Protein AF-A0A4Q8QQV6-F1 (afdb_monomer)

Radius of gyration: 19.0 Å; Cα contacts (8 Å, |Δi|>4): 179; chains: 1; bounding box: 58×50×38 Å

Structure (mmCIF, N/CA/C/O backbone):
data_AF-A0A4Q8QQV6-F1
#
_entry.id   AF-A0A4Q8QQV6-F1
#
loop_
_atom_site.group_PDB
_atom_site.id
_atom_site.type_symbol
_atom_site.label_atom_id
_atom_site.label_alt_id
_atom_site.label_comp_id
_atom_site.label_asym_id
_atom_site.label_entity_id
_atom_site.label_seq_id
_atom_site.pdbx_PDB_ins_code
_atom_site.Cartn_x
_atom_site.Cartn_y
_atom_site.Cartn_z
_atom_site.occupancy
_atom_site.B_iso_or_equiv
_atom_site.auth_seq_id
_atom_site.auth_comp_id
_atom_site.auth_asym_id
_atom_site.auth_atom_id
_atom_site.pdbx_PDB_model_num
ATOM 1 N N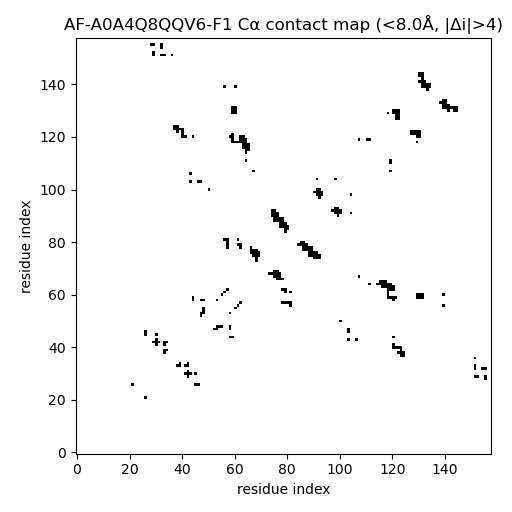 . MET A 1 1 ? 34.769 -30.791 0.126 1.00 52.34 1 MET A N 1
ATOM 2 C CA . MET A 1 1 ? 34.690 -29.390 -0.347 1.00 52.34 1 MET A CA 1
ATOM 3 C C . MET A 1 1 ? 36.101 -28.817 -0.393 1.00 52.34 1 MET A C 1
ATOM 5 O O . MET A 1 1 ? 36.870 -29.172 0.495 1.00 52.34 1 MET A O 1
ATOM 9 N N . PRO A 1 2 ? 36.487 -28.029 -1.411 1.00 54.19 2 PRO A N 1
ATOM 10 C CA . PRO A 1 2 ? 37.837 -27.472 -1.483 1.00 54.19 2 PRO A CA 1
ATOM 11 C C . PRO A 1 2 ? 38.078 -26.482 -0.332 1.00 54.19 2 PRO A C 1
ATOM 13 O O . PRO A 1 2 ? 37.194 -25.697 0.001 1.00 54.19 2 PRO A O 1
ATOM 16 N N . LEU A 1 3 ? 39.273 -26.533 0.268 1.00 69.88 3 LEU A N 1
ATOM 17 C CA . LEU A 1 3 ? 39.666 -25.709 1.425 1.00 69.88 3 LEU A CA 1
ATOM 18 C C . LEU A 1 3 ? 39.869 -24.223 1.091 1.00 69.88 3 LEU A C 1
ATOM 20 O O . LEU A 1 3 ? 39.894 -23.392 1.993 1.00 69.88 3 LEU A O 1
ATOM 24 N N . VAL A 1 4 ? 40.022 -23.882 -0.191 1.00 71.25 4 VAL A N 1
ATOM 25 C CA . VAL A 1 4 ? 40.276 -22.513 -0.651 1.00 71.25 4 VAL A CA 1
ATOM 26 C C . VAL A 1 4 ? 39.247 -22.157 -1.713 1.00 71.25 4 VAL A C 1
ATOM 28 O O . VAL A 1 4 ? 39.117 -22.858 -2.716 1.00 71.25 4 VAL A O 1
ATOM 31 N N . ASN A 1 5 ? 38.512 -21.067 -1.482 1.00 67.75 5 ASN A N 1
ATOM 32 C CA . ASN A 1 5 ? 37.514 -20.557 -2.414 1.00 67.75 5 ASN A CA 1
ATOM 33 C C . ASN A 1 5 ? 38.208 -20.068 -3.706 1.00 67.75 5 ASN A C 1
ATOM 35 O O . ASN A 1 5 ? 38.931 -19.068 -3.659 1.00 67.75 5 ASN A O 1
ATOM 39 N N . PRO A 1 6 ? 37.982 -20.714 -4.865 1.00 75.75 6 PRO A N 1
ATOM 40 C CA . PRO A 1 6 ? 38.633 -20.346 -6.124 1.00 75.75 6 PRO A CA 1
ATOM 41 C C . PRO A 1 6 ? 38.205 -18.963 -6.646 1.00 75.75 6 PRO A C 1
ATOM 43 O O . PRO A 1 6 ? 38.901 -18.383 -7.475 1.00 75.75 6 PRO A O 1
ATOM 46 N N . PHE A 1 7 ? 37.107 -18.397 -6.131 1.00 72.81 7 PHE A N 1
ATOM 47 C CA . PHE A 1 7 ? 36.603 -17.068 -6.486 1.00 72.81 7 PHE A CA 1
ATOM 48 C C . PHE A 1 7 ? 37.145 -15.944 -5.591 1.00 72.81 7 PHE A C 1
ATOM 50 O O . PHE A 1 7 ? 36.818 -14.779 -5.808 1.00 72.81 7 PHE A O 1
ATOM 57 N N . ALA A 1 8 ? 38.008 -16.251 -4.614 1.00 70.31 8 ALA A N 1
ATOM 58 C CA . ALA A 1 8 ? 38.549 -15.262 -3.676 1.00 70.31 8 ALA A CA 1
ATOM 59 C C . ALA A 1 8 ? 39.324 -14.108 -4.352 1.00 70.31 8 ALA A C 1
ATOM 61 O O . ALA A 1 8 ? 39.470 -13.040 -3.768 1.00 70.31 8 ALA A O 1
ATOM 62 N N . LYS A 1 9 ? 39.799 -14.294 -5.593 1.00 70.75 9 LYS A N 1
ATOM 63 C CA . LYS A 1 9 ? 40.528 -13.277 -6.376 1.00 70.75 9 LYS A CA 1
ATOM 64 C C . LYS A 1 9 ? 39.641 -12.414 -7.287 1.00 70.75 9 LYS A C 1
ATOM 66 O O . LYS A 1 9 ? 40.168 -11.579 -8.010 1.00 70.75 9 LYS A O 1
ATOM 71 N N . MET A 1 10 ? 38.318 -12.594 -7.265 1.00 79.31 10 MET A N 1
ATOM 72 C CA . MET A 1 10 ? 37.401 -11.930 -8.208 1.00 79.31 10 MET A CA 1
ATOM 73 C C . MET A 1 10 ? 37.071 -10.468 -7.861 1.00 79.31 10 MET A C 1
ATOM 75 O O . MET A 1 10 ? 36.345 -9.826 -8.611 1.00 79.31 10 MET A O 1
ATOM 79 N N . GLY A 1 11 ? 37.566 -9.929 -6.740 1.00 69.69 11 GLY A N 1
ATOM 80 C CA . GLY A 1 11 ? 37.427 -8.502 -6.410 1.00 69.69 11 GLY A CA 1
ATOM 81 C C . GLY A 1 11 ? 35.987 -8.011 -6.197 1.00 69.69 11 GLY A C 1
ATOM 82 O O . GLY A 1 11 ? 35.753 -6.806 -6.208 1.00 69.69 11 GLY A O 1
ATOM 83 N N . LEU A 1 12 ? 35.021 -8.918 -6.007 1.00 69.19 12 LEU A N 1
ATOM 84 C CA . LEU A 1 12 ? 33.627 -8.567 -5.744 1.00 69.19 12 LEU A CA 1
ATOM 85 C C . LEU A 1 12 ? 33.517 -7.917 -4.358 1.00 69.19 12 LEU A C 1
ATOM 87 O O . LEU A 1 12 ? 33.572 -8.596 -3.335 1.00 69.19 12 LEU A O 1
ATOM 91 N N . GLN A 1 13 ? 33.369 -6.596 -4.331 1.00 62.94 13 GLN A N 1
ATOM 92 C CA . GLN A 1 13 ? 33.052 -5.844 -3.123 1.00 62.94 13 GLN A CA 1
ATOM 93 C C . GLN A 1 13 ? 31.532 -5.726 -3.010 1.00 62.94 13 GLN A C 1
ATOM 95 O O . GLN A 1 13 ? 30.894 -5.028 -3.795 1.00 62.94 13 GLN A O 1
ATOM 100 N N . GLY A 1 14 ? 30.940 -6.432 -2.048 1.00 56.00 14 GLY A N 1
ATOM 101 C CA . GLY A 1 14 ? 29.541 -6.219 -1.696 1.00 56.00 14 GLY A CA 1
ATOM 102 C C . GLY A 1 14 ? 29.399 -4.880 -0.980 1.00 56.00 14 GLY A C 1
ATOM 103 O O . GLY A 1 14 ? 30.001 -4.684 0.073 1.00 56.00 14 GLY A O 1
ATOM 104 N N . SER A 1 15 ? 28.612 -3.953 -1.522 1.00 57.59 15 SER A N 1
ATOM 105 C CA . SER A 1 15 ? 28.181 -2.785 -0.759 1.00 57.59 15 SER A CA 1
ATOM 106 C C . SER A 1 15 ? 26.993 -3.189 0.114 1.00 57.59 15 SER A C 1
ATOM 108 O O . SER A 1 15 ? 25.841 -3.174 -0.307 1.00 57.59 15 SER A O 1
ATOM 110 N N . SER A 1 16 ? 27.262 -3.563 1.363 1.00 51.31 16 SER A N 1
ATOM 111 C CA . SER A 1 16 ? 26.232 -3.844 2.370 1.00 51.31 16 SER A CA 1
ATOM 112 C C . SER A 1 16 ? 25.671 -2.549 2.961 1.00 51.31 16 SER A C 1
ATOM 114 O O . SER A 1 16 ? 25.586 -2.405 4.180 1.00 51.31 16 SER A O 1
ATOM 116 N N . ARG A 1 1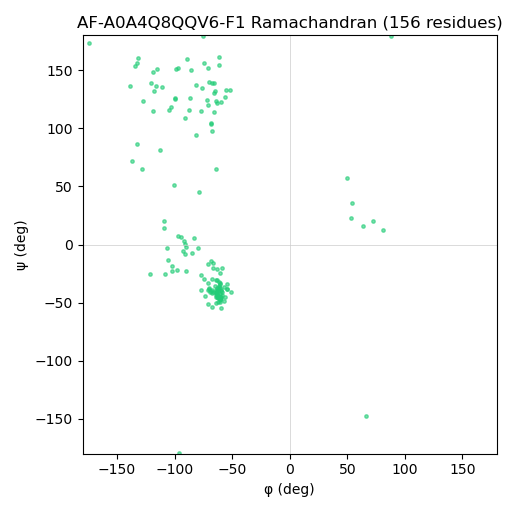7 ? 25.357 -1.553 2.121 1.00 55.38 17 ARG A N 1
ATOM 117 C CA . ARG A 1 17 ? 24.668 -0.364 2.619 1.00 55.38 17 ARG A CA 1
ATOM 118 C C . ARG A 1 17 ? 23.272 -0.814 3.023 1.00 55.38 17 ARG A C 1
ATOM 120 O O . ARG A 1 17 ? 22.400 -0.949 2.170 1.00 55.38 17 ARG A O 1
ATOM 127 N N . GLU A 1 18 ? 23.100 -1.073 4.312 1.00 56.97 18 GLU A N 1
ATOM 128 C CA . GLU A 1 18 ? 21.799 -1.356 4.889 1.00 56.97 18 GLU A CA 1
ATOM 129 C C . GLU A 1 18 ? 20.877 -0.186 4.563 1.00 56.97 18 GLU A C 1
ATOM 131 O O . GLU A 1 18 ? 21.213 0.990 4.758 1.00 56.97 18 GLU A O 1
ATOM 136 N N . SER A 1 19 ? 19.732 -0.510 3.975 1.00 59.88 19 SER A N 1
ATOM 137 C CA . SER A 1 19 ? 18.664 0.461 3.834 1.00 59.88 19 SER A CA 1
ATOM 138 C C . SER A 1 19 ? 18.205 0.820 5.248 1.00 59.88 19 SER A C 1
ATOM 140 O O . SER A 1 19 ? 17.865 -0.092 6.004 1.00 59.88 19 SER A O 1
ATOM 142 N N . PRO A 1 20 ? 18.225 2.107 5.637 1.00 69.94 20 PRO A N 1
ATOM 143 C CA . PRO A 1 20 ? 17.705 2.505 6.937 1.00 69.94 20 PRO A CA 1
ATOM 144 C C . PRO A 1 20 ? 16.259 2.016 7.060 1.00 69.94 20 PRO A C 1
ATOM 146 O O . PRO A 1 20 ? 15.473 2.142 6.118 1.00 69.94 20 PRO A O 1
ATOM 149 N N . THR A 1 21 ? 15.939 1.400 8.196 1.00 76.50 21 THR A N 1
ATOM 150 C CA . THR A 1 21 ? 14.586 0.906 8.469 1.00 76.50 21 THR A CA 1
ATOM 151 C C . THR A 1 21 ? 13.679 2.102 8.718 1.00 76.50 21 THR A C 1
ATOM 153 O O . THR A 1 21 ? 13.983 2.919 9.583 1.00 76.50 21 THR A O 1
ATOM 156 N N . ALA A 1 22 ? 12.589 2.204 7.957 1.00 80.50 22 ALA A N 1
ATOM 157 C CA . ALA A 1 22 ? 11.600 3.252 8.160 1.00 80.50 22 ALA A CA 1
ATOM 158 C C . ALA A 1 22 ? 10.829 3.013 9.465 1.00 80.50 22 ALA A C 1
ATOM 160 O O . ALA A 1 22 ? 10.462 1.882 9.791 1.00 80.50 22 ALA A O 1
ATOM 161 N N . THR A 1 23 ? 10.568 4.084 10.200 1.00 89.12 23 THR A N 1
ATOM 162 C CA . THR A 1 23 ? 9.728 4.080 11.399 1.00 89.12 23 THR A CA 1
ATOM 163 C C . THR A 1 23 ? 8.261 4.327 11.044 1.00 89.12 23 THR A C 1
ATOM 165 O O . THR A 1 23 ? 7.936 4.893 9.997 1.00 89.12 23 THR A O 1
ATOM 168 N N . TYR A 1 24 ? 7.350 3.939 11.941 1.00 87.94 24 TYR A N 1
ATOM 169 C CA . TYR A 1 24 ? 5.923 4.217 11.760 1.00 87.94 24 TYR A CA 1
ATOM 170 C C . TYR A 1 24 ? 5.630 5.729 11.705 1.00 87.94 24 TYR A C 1
ATOM 172 O O . TYR A 1 24 ? 4.795 6.176 10.923 1.00 87.94 24 TYR A O 1
ATOM 180 N N . GLU A 1 25 ? 6.355 6.541 12.479 1.00 89.31 25 GLU A N 1
ATOM 181 C CA . GLU A 1 25 ? 6.215 8.004 12.460 1.00 89.31 25 GLU A CA 1
ATOM 182 C C . GLU A 1 25 ? 6.604 8.601 11.101 1.00 89.31 25 GLU A C 1
ATOM 184 O O . GLU A 1 25 ? 5.898 9.464 10.570 1.00 89.31 25 GLU A O 1
ATOM 189 N N . GLU A 1 26 ? 7.680 8.103 10.486 1.00 90.00 26 GLU A N 1
ATOM 190 C CA . GLU A 1 26 ? 8.074 8.499 9.131 1.00 90.00 26 GLU A CA 1
ATOM 191 C C . GLU A 1 26 ? 7.021 8.095 8.097 1.00 90.00 26 GLU A C 1
ATOM 193 O O . GLU A 1 26 ? 6.725 8.885 7.198 1.00 90.00 26 GLU A O 1
ATOM 198 N N . LEU A 1 27 ? 6.404 6.914 8.240 1.00 91.06 27 LEU A N 1
ATOM 199 C CA . LEU A 1 27 ? 5.299 6.486 7.378 1.00 91.06 27 LEU A CA 1
ATOM 200 C C . LEU A 1 27 ? 4.108 7.443 7.487 1.00 91.06 27 LEU A C 1
ATOM 202 O O . LEU A 1 27 ? 3.593 7.895 6.464 1.00 91.06 27 LEU A O 1
ATOM 206 N N . VAL A 1 28 ? 3.674 7.768 8.706 1.00 91.75 28 VAL A N 1
ATOM 207 C CA . VAL A 1 28 ? 2.548 8.686 8.938 1.00 91.75 28 VAL A CA 1
ATOM 208 C C . VAL A 1 28 ? 2.853 10.064 8.350 1.00 91.75 28 VAL A C 1
ATOM 210 O O . VAL A 1 28 ? 2.028 10.625 7.626 1.00 91.75 28 VAL A O 1
ATOM 213 N N . THR A 1 29 ? 4.061 10.579 8.583 1.00 92.88 29 THR A N 1
ATOM 214 C CA . THR A 1 29 ? 4.492 11.887 8.070 1.00 92.88 29 THR A CA 1
ATOM 215 C C . THR A 1 29 ? 4.547 11.890 6.537 1.00 92.88 29 THR A C 1
ATOM 217 O O . THR A 1 29 ? 4.047 12.811 5.887 1.00 92.88 29 THR A O 1
ATOM 220 N N . PHE A 1 30 ? 5.094 10.830 5.935 1.00 92.69 30 PHE A N 1
ATOM 221 C CA . PHE A 1 30 ? 5.117 10.645 4.486 1.00 92.69 30 PHE A CA 1
ATOM 222 C C . PHE A 1 30 ? 3.704 10.588 3.898 1.00 92.69 30 PHE A C 1
ATOM 224 O O . PHE A 1 30 ? 3.426 11.279 2.917 1.00 92.69 30 PHE A O 1
ATOM 231 N N . ARG A 1 31 ? 2.801 9.804 4.500 1.00 93.88 31 ARG A N 1
ATOM 232 C CA . ARG A 1 31 ? 1.405 9.673 4.053 1.00 93.88 31 ARG A CA 1
ATOM 233 C C . ARG A 1 31 ? 0.682 11.012 4.110 1.00 93.88 31 ARG A C 1
ATOM 235 O O . ARG A 1 31 ? 0.082 11.406 3.113 1.00 93.88 31 ARG A O 1
ATOM 242 N N . ALA A 1 32 ? 0.791 11.736 5.224 1.00 93.00 32 ALA A N 1
ATOM 243 C CA . ALA A 1 32 ? 0.189 13.059 5.371 1.00 93.00 32 ALA A CA 1
ATOM 244 C C . ALA A 1 32 ? 0.663 14.010 4.261 1.00 93.00 32 ALA A C 1
ATOM 246 O O . ALA A 1 32 ? -0.153 14.662 3.604 1.00 93.00 32 ALA A O 1
ATOM 247 N N . LYS A 1 33 ? 1.972 14.020 3.977 1.00 92.50 33 LYS A N 1
ATOM 248 C CA . LYS A 1 33 ? 2.529 14.872 2.925 1.00 92.50 33 LYS A CA 1
ATOM 249 C C . LYS A 1 33 ? 2.137 14.426 1.518 1.00 92.50 33 LYS A C 1
ATOM 251 O O . LYS A 1 33 ? 1.876 15.266 0.661 1.00 92.50 33 LYS A O 1
ATOM 256 N N . ALA A 1 34 ? 2.068 13.123 1.262 1.00 91.56 34 ALA A N 1
ATOM 257 C CA . ALA A 1 34 ? 1.597 12.591 -0.011 1.00 91.56 34 ALA A CA 1
ATOM 258 C C . ALA A 1 34 ? 0.139 13.000 -0.276 1.00 91.56 34 ALA A C 1
ATOM 260 O O . ALA A 1 34 ? -0.165 13.470 -1.371 1.00 91.56 34 ALA A O 1
ATOM 261 N N . VAL A 1 35 ? -0.736 12.912 0.730 1.00 91.25 35 VAL A N 1
ATOM 262 C CA . VAL A 1 35 ? -2.135 13.361 0.630 1.00 91.25 35 VAL A CA 1
ATOM 263 C C . VAL A 1 35 ? -2.226 14.869 0.376 1.00 91.25 35 VAL A C 1
ATOM 265 O O . VAL A 1 35 ? -2.971 15.278 -0.511 1.00 91.25 35 VAL A O 1
ATOM 268 N N . GLU A 1 36 ? -1.435 15.694 1.071 1.00 91.75 36 GLU A N 1
ATOM 269 C CA . GLU A 1 36 ? -1.377 17.151 0.846 1.00 91.75 36 GLU A CA 1
ATOM 270 C C . GLU A 1 36 ? -1.010 17.502 -0.608 1.00 91.75 36 GLU A C 1
ATOM 272 O O . GLU A 1 36 ? -1.542 18.446 -1.189 1.00 91.75 36 GLU A O 1
ATOM 277 N N . LEU A 1 37 ? -0.131 16.708 -1.225 1.00 89.25 37 LEU A N 1
ATOM 278 C CA . LEU A 1 37 ? 0.287 16.871 -2.619 1.00 89.25 37 LEU A CA 1
ATOM 279 C C . LEU A 1 37 ? -0.682 16.234 -3.632 1.00 89.25 37 LEU A C 1
ATOM 281 O O . LEU A 1 37 ? -0.382 16.207 -4.828 1.00 89.25 37 LEU A O 1
ATOM 285 N N . GLY A 1 38 ? -1.824 15.715 -3.173 1.00 89.44 38 GLY A N 1
ATOM 286 C CA . GLY A 1 38 ? -2.819 15.043 -4.008 1.00 89.44 38 GLY A CA 1
ATOM 287 C C . GLY A 1 38 ? -2.387 13.660 -4.498 1.00 89.44 38 GLY A C 1
ATOM 288 O O . GLY A 1 38 ? -2.920 13.181 -5.490 1.00 89.44 38 GLY A O 1
ATOM 289 N N . LEU A 1 39 ? -1.417 13.021 -3.839 1.00 90.31 39 LEU A N 1
ATOM 290 C CA . LEU A 1 39 ? -0.876 11.698 -4.172 1.00 90.31 39 LEU A CA 1
ATOM 291 C C . LEU A 1 39 ? -1.478 10.609 -3.267 1.00 90.31 39 LEU A C 1
ATOM 293 O O . LEU A 1 39 ? -0.753 9.840 -2.631 1.00 90.31 39 LEU A O 1
ATOM 297 N N . SER A 1 40 ? -2.808 10.557 -3.168 1.00 90.38 40 SER A N 1
ATOM 298 C CA . SER A 1 40 ? -3.510 9.624 -2.277 1.00 90.38 40 SER A CA 1
ATOM 299 C C . SER A 1 40 ? -3.212 8.156 -2.591 1.00 90.38 40 SER A C 1
ATOM 301 O O . SER A 1 40 ? -2.991 7.386 -1.663 1.00 90.38 40 SER A O 1
ATOM 303 N N . SER A 1 41 ? -3.100 7.763 -3.866 1.00 90.38 41 SER A N 1
ATOM 304 C CA . SER A 1 41 ? -2.738 6.384 -4.220 1.00 90.38 41 SER A CA 1
ATOM 305 C C . SER A 1 41 ? -1.325 6.027 -3.751 1.00 90.38 41 SER A C 1
ATOM 307 O O . SER A 1 41 ? -1.071 4.871 -3.421 1.00 90.38 41 SER A O 1
ATOM 309 N N . LEU A 1 42 ? -0.403 6.998 -3.689 1.00 91.25 42 LEU A N 1
ATOM 310 C CA . LEU A 1 42 ? 0.942 6.784 -3.138 1.00 91.25 42 LEU A CA 1
ATOM 311 C C . LEU A 1 42 ? 0.909 6.602 -1.619 1.00 91.25 42 LEU A C 1
ATOM 313 O O . LEU A 1 42 ? 1.635 5.765 -1.087 1.00 91.25 42 LEU A O 1
ATOM 317 N N . ALA A 1 43 ? 0.066 7.372 -0.929 1.00 92.75 43 ALA A N 1
ATOM 318 C CA . ALA A 1 43 ? -0.131 7.235 0.509 1.00 92.75 43 ALA A CA 1
ATOM 319 C C . ALA A 1 43 ? -0.709 5.853 0.860 1.00 92.75 43 ALA A C 1
ATOM 321 O O . ALA A 1 43 ? -0.182 5.181 1.748 1.00 92.75 43 ALA A O 1
ATOM 322 N N . THR A 1 44 ? -1.722 5.396 0.116 1.00 93.81 44 THR A N 1
ATOM 323 C CA . THR A 1 44 ? -2.302 4.053 0.273 1.00 93.81 44 THR A CA 1
ATOM 324 C C . THR A 1 44 ? -1.282 2.961 -0.048 1.00 93.81 44 THR A C 1
ATOM 326 O O . THR A 1 44 ? -1.177 1.986 0.690 1.00 93.81 44 THR A O 1
ATOM 329 N N . ALA A 1 45 ? -0.476 3.124 -1.105 1.00 93.06 45 ALA A N 1
ATOM 330 C CA . ALA A 1 45 ? 0.578 2.167 -1.448 1.00 93.06 45 ALA A CA 1
ATOM 331 C C . ALA A 1 45 ? 1.599 1.986 -0.320 1.00 93.06 45 ALA A C 1
ATOM 333 O O . ALA A 1 45 ? 1.988 0.861 -0.017 1.00 93.06 45 ALA 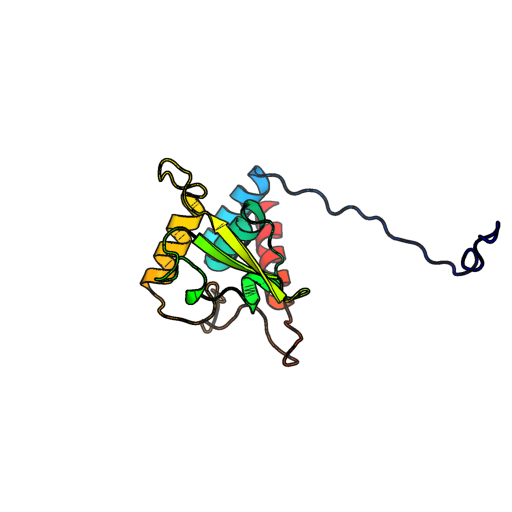A O 1
ATOM 334 N N . ALA A 1 46 ? 2.025 3.087 0.305 1.00 92.88 46 ALA A N 1
ATOM 335 C CA . ALA A 1 46 ? 2.961 3.040 1.421 1.00 92.88 46 ALA A CA 1
ATOM 336 C C . ALA A 1 46 ? 2.371 2.277 2.616 1.00 92.88 46 ALA A C 1
ATOM 338 O O . ALA A 1 46 ? 3.078 1.499 3.252 1.00 92.88 46 ALA A O 1
ATOM 339 N N . LEU A 1 47 ? 1.070 2.443 2.875 1.00 93.31 47 LEU A N 1
ATOM 340 C CA . LEU A 1 47 ? 0.376 1.687 3.914 1.00 93.31 47 L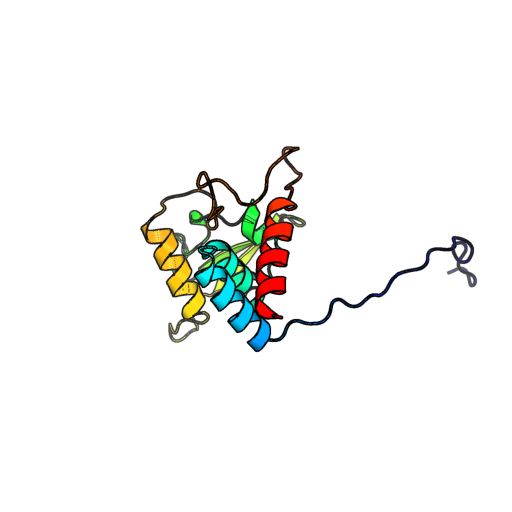EU A CA 1
ATOM 341 C C . LEU A 1 47 ? 0.279 0.192 3.572 1.00 93.31 47 LEU A C 1
ATOM 343 O O . LEU A 1 47 ? 0.545 -0.639 4.429 1.00 93.31 47 LEU A O 1
ATOM 347 N N . ILE A 1 48 ? -0.020 -0.168 2.319 1.00 92.94 48 ILE A N 1
ATOM 348 C CA . ILE A 1 48 ? -0.004 -1.573 1.873 1.00 92.94 48 ILE A CA 1
ATOM 349 C C . ILE A 1 48 ? 1.385 -2.194 2.059 1.00 92.94 48 ILE A C 1
ATOM 351 O O . ILE A 1 48 ? 1.503 -3.315 2.551 1.00 92.94 48 ILE A O 1
ATOM 355 N N . ALA A 1 49 ? 2.440 -1.476 1.666 1.00 91.62 49 ALA A N 1
ATOM 356 C CA . ALA A 1 49 ? 3.812 -1.948 1.814 1.00 91.62 49 ALA A CA 1
ATOM 357 C C . ALA A 1 49 ? 4.180 -2.179 3.288 1.00 91.62 49 ALA A C 1
ATOM 359 O O . ALA A 1 49 ? 4.886 -3.137 3.591 1.00 91.62 49 ALA A O 1
ATOM 360 N N . TRP A 1 50 ? 3.677 -1.336 4.194 1.00 92.06 50 TRP A N 1
ATOM 361 C CA . TRP A 1 50 ? 3.876 -1.484 5.634 1.00 92.06 50 TRP A CA 1
ATOM 362 C C . TRP A 1 50 ? 3.104 -2.673 6.219 1.00 92.06 50 TRP A C 1
ATOM 364 O O . TRP A 1 50 ? 3.693 -3.521 6.881 1.00 92.06 50 TRP A O 1
ATOM 374 N N . GLU A 1 51 ? 1.801 -2.762 5.942 1.00 90.62 51 GLU A N 1
ATOM 375 C CA . GLU A 1 51 ? 0.906 -3.743 6.568 1.00 90.62 51 GLU A CA 1
ATOM 376 C C . GLU A 1 51 ? 1.052 -5.153 5.985 1.00 90.62 51 GLU A C 1
ATOM 378 O O . GLU A 1 51 ? 0.985 -6.149 6.706 1.00 90.62 51 GLU A O 1
ATOM 383 N N . TRP A 1 52 ? 1.229 -5.263 4.666 1.00 89.81 52 TRP A N 1
ATOM 384 C CA . TRP A 1 52 ? 1.261 -6.551 3.962 1.00 89.81 52 TRP A CA 1
ATOM 385 C C . TRP A 1 52 ? 2.665 -6.958 3.515 1.00 89.81 52 TRP A C 1
ATOM 387 O O . TRP A 1 52 ? 2.820 -8.039 2.944 1.00 89.81 52 TRP A O 1
ATOM 397 N N . LEU A 1 53 ? 3.679 -6.114 3.746 1.00 88.19 53 LEU A N 1
ATOM 398 C CA . LEU A 1 53 ? 5.079 -6.368 3.377 1.00 88.19 53 LEU A CA 1
ATOM 399 C C . LEU A 1 53 ? 5.256 -6.720 1.889 1.00 88.19 53 LEU A C 1
ATOM 401 O O . LEU A 1 53 ? 6.080 -7.558 1.519 1.00 88.19 53 LEU A O 1
ATOM 405 N N . GLN A 1 54 ? 4.451 -6.089 1.031 1.00 86.69 54 GLN A N 1
ATOM 406 C CA . GLN A 1 54 ? 4.453 -6.331 -0.411 1.00 86.69 54 GLN A CA 1
ATOM 407 C C . GLN A 1 54 ? 5.494 -5.489 -1.137 1.00 86.69 54 GLN A C 1
ATOM 409 O O . GLN A 1 54 ? 5.828 -4.377 -0.721 1.00 86.69 54 GLN A O 1
ATOM 414 N N . ARG A 1 55 ? 6.007 -6.016 -2.254 1.00 85.56 55 ARG A N 1
ATOM 415 C CA . ARG A 1 55 ? 6.951 -5.272 -3.092 1.00 85.56 55 ARG A CA 1
ATOM 416 C C . ARG A 1 55 ? 6.222 -4.197 -3.881 1.00 85.56 55 ARG A C 1
ATOM 418 O O . ARG A 1 55 ? 5.044 -4.330 -4.201 1.00 85.56 55 ARG A O 1
ATOM 425 N N . GLU A 1 56 ? 6.957 -3.161 -4.276 1.00 87.75 56 GLU A N 1
ATOM 426 C CA . GLU A 1 56 ? 6.407 -2.075 -5.093 1.00 87.75 56 GLU A CA 1
ATOM 427 C C . GLU A 1 56 ? 5.752 -2.589 -6.384 1.00 87.75 56 GLU A C 1
ATOM 429 O O . GLU A 1 56 ? 4.677 -2.117 -6.753 1.00 87.75 56 GLU A O 1
ATOM 434 N N . THR A 1 57 ? 6.337 -3.602 -7.030 1.00 86.31 57 THR A N 1
ATOM 435 C CA . THR A 1 57 ? 5.759 -4.159 -8.253 1.00 86.31 57 THR A CA 1
ATOM 436 C C . THR A 1 57 ? 4.434 -4.862 -8.002 1.00 86.31 57 THR A C 1
ATOM 438 O O . THR A 1 57 ? 3.485 -4.649 -8.756 1.00 86.31 57 THR A O 1
ATOM 441 N N . ASP A 1 58 ? 4.328 -5.617 -6.910 1.00 86.56 58 ASP A N 1
ATOM 442 C CA . ASP A 1 58 ? 3.097 -6.326 -6.560 1.00 86.56 58 ASP A CA 1
ATOM 443 C C . ASP A 1 58 ? 1.966 -5.326 -6.248 1.00 86.56 58 ASP A C 1
ATOM 445 O O . ASP A 1 58 ? 0.815 -5.506 -6.639 1.00 86.56 58 ASP A O 1
ATOM 449 N N . ILE A 1 59 ? 2.307 -4.197 -5.624 1.00 89.69 59 ILE A N 1
ATOM 450 C CA . ILE A 1 59 ? 1.352 -3.142 -5.265 1.00 89.69 59 ILE A CA 1
ATOM 451 C C . ILE A 1 59 ? 0.887 -2.341 -6.490 1.00 89.69 59 ILE A C 1
ATOM 453 O O . ILE A 1 59 ? -0.299 -2.035 -6.622 1.00 89.69 59 ILE A O 1
ATOM 457 N N . PHE A 1 60 ? 1.804 -1.958 -7.381 1.00 88.50 60 PHE A N 1
ATOM 458 C CA . PHE A 1 60 ? 1.507 -0.993 -8.443 1.00 88.50 60 PHE A CA 1
ATOM 459 C C . PHE A 1 60 ? 1.275 -1.600 -9.827 1.00 88.50 60 PHE A C 1
ATOM 461 O O . PHE A 1 60 ? 0.657 -0.939 -10.666 1.00 88.50 60 PHE A O 1
ATOM 468 N N . ALA A 1 61 ? 1.788 -2.800 -10.097 1.00 85.94 61 ALA A N 1
ATOM 469 C CA . ALA A 1 61 ? 1.711 -3.427 -11.416 1.00 85.94 61 ALA A CA 1
ATOM 470 C C . ALA A 1 61 ? 0.738 -4.609 -11.473 1.00 85.94 61 ALA A C 1
ATOM 472 O O . ALA A 1 61 ? 0.228 -4.890 -12.557 1.00 85.94 61 ALA A O 1
ATOM 473 N N . THR A 1 62 ? 0.456 -5.282 -10.351 1.00 86.00 62 THR A N 1
ATOM 474 C CA . THR A 1 62 ? -0.384 -6.496 -10.344 1.00 86.00 62 THR A CA 1
ATOM 475 C C . THR A 1 62 ? -1.627 -6.392 -9.464 1.00 86.00 62 THR A C 1
ATOM 477 O O . THR A 1 62 ? -2.616 -7.068 -9.750 1.00 86.00 62 THR A O 1
ATOM 480 N N . PHE A 1 63 ? -1.635 -5.550 -8.426 1.00 90.94 63 PHE A N 1
ATOM 481 C CA . PHE A 1 63 ? -2.787 -5.434 -7.533 1.00 90.94 63 PHE A CA 1
ATOM 482 C C . PHE A 1 63 ? -4.006 -4.807 -8.230 1.00 90.94 63 PHE A C 1
ATOM 484 O O . PHE A 1 63 ? -4.075 -3.598 -8.461 1.00 90.94 63 PHE A O 1
ATOM 491 N N . ASP A 1 64 ? -4.983 -5.647 -8.565 1.00 91.62 64 ASP A N 1
ATOM 492 C CA . ASP A 1 64 ? -6.236 -5.279 -9.222 1.00 91.62 64 ASP A CA 1
ATOM 493 C C . ASP A 1 64 ? -7.376 -5.113 -8.206 1.00 91.62 64 ASP A C 1
ATOM 495 O O . ASP A 1 64 ? -7.408 -5.766 -7.162 1.00 91.62 64 ASP A O 1
ATOM 499 N N . VAL A 1 65 ? -8.358 -4.269 -8.526 1.00 91.50 65 VAL A N 1
ATOM 500 C CA . VAL A 1 65 ? -9.562 -4.069 -7.698 1.00 91.50 65 VAL A CA 1
ATOM 501 C C . VAL A 1 65 ? -10.293 -5.390 -7.413 1.00 91.50 65 VAL A C 1
ATOM 503 O O . VAL A 1 65 ? -10.846 -5.573 -6.327 1.00 91.50 65 VAL A O 1
ATOM 506 N N . SER A 1 66 ? -10.285 -6.330 -8.361 1.00 91.62 66 SER A N 1
ATOM 507 C CA . SER A 1 66 ? -10.894 -7.658 -8.213 1.00 91.62 66 SER A CA 1
ATOM 508 C C . SER A 1 66 ? -10.204 -8.540 -7.169 1.00 91.62 66 SER A C 1
ATOM 510 O O . SER A 1 66 ? -10.823 -9.469 -6.653 1.00 91.62 66 SER A O 1
ATOM 512 N N . HIS A 1 67 ? -8.953 -8.244 -6.813 1.00 92.12 67 HIS A N 1
ATOM 513 C CA . HIS A 1 67 ? -8.218 -8.979 -5.788 1.00 92.12 67 HIS A CA 1
ATOM 514 C C . HIS A 1 67 ? -8.652 -8.601 -4.369 1.00 92.12 67 HIS A C 1
ATOM 516 O O . HIS A 1 67 ? -8.523 -9.400 -3.441 1.00 92.12 67 HIS A O 1
ATOM 522 N N . TYR A 1 68 ? -9.175 -7.389 -4.184 1.00 93.31 68 TYR A N 1
ATOM 523 C CA . TYR A 1 68 ? -9.630 -6.901 -2.891 1.00 93.31 68 TYR A CA 1
ATOM 524 C C . TYR A 1 68 ? -11.090 -7.291 -2.651 1.00 93.31 68 TYR A C 1
ATOM 526 O O . TYR A 1 68 ? -11.974 -6.822 -3.367 1.00 93.31 68 TYR A O 1
ATOM 534 N N . ARG A 1 69 ? -11.367 -8.122 -1.634 1.00 92.94 69 ARG A N 1
ATOM 535 C CA . ARG A 1 69 ? -12.720 -8.585 -1.253 1.00 92.94 69 ARG A CA 1
ATOM 536 C C . ARG A 1 69 ? -13.531 -9.132 -2.444 1.00 92.94 69 ARG A C 1
ATOM 538 O O . ARG A 1 69 ? -14.593 -8.573 -2.758 1.00 92.94 69 ARG A O 1
ATOM 545 N N . PRO A 1 70 ? -13.033 -10.151 -3.171 1.00 91.94 70 PRO A N 1
ATOM 546 C CA . PRO A 1 70 ? -13.805 -10.800 -4.230 1.00 91.94 70 PRO A CA 1
ATOM 547 C C . PRO A 1 70 ? -15.081 -11.437 -3.659 1.00 91.94 70 PRO A C 1
ATOM 549 O O . PRO A 1 70 ? -15.186 -11.663 -2.454 1.00 91.94 70 PRO A O 1
ATOM 552 N N . LYS A 1 71 ? -16.071 -11.723 -4.513 1.00 89.12 71 LYS A N 1
ATOM 553 C CA . LYS A 1 71 ? -17.379 -12.244 -4.064 1.00 89.12 71 LYS A CA 1
ATOM 554 C C . LYS A 1 71 ? -17.247 -13.581 -3.337 1.00 89.12 71 LYS A C 1
ATOM 556 O O . LYS A 1 71 ? -18.002 -13.852 -2.411 1.00 89.12 71 LYS A O 1
ATOM 561 N N . GLU A 1 72 ? -16.277 -14.381 -3.755 1.00 90.50 72 GLU A N 1
ATOM 562 C CA . GLU A 1 72 ? -15.961 -15.698 -3.218 1.00 90.50 72 GLU A CA 1
ATOM 563 C C . GLU A 1 72 ? -15.267 -15.600 -1.849 1.00 90.50 72 GLU A C 1
ATOM 565 O O . GLU A 1 72 ? -15.453 -16.468 -1.000 1.00 90.50 72 GLU A O 1
ATOM 570 N N . HIS A 1 73 ? -14.516 -14.517 -1.606 1.00 90.44 73 HIS A N 1
ATOM 571 C CA . HIS A 1 73 ? -13.773 -14.276 -0.366 1.00 90.44 73 HIS A CA 1
ATOM 572 C C . HIS A 1 73 ? -13.916 -12.813 0.099 1.00 90.44 73 HIS A C 1
ATOM 574 O O . HIS A 1 73 ? -12.962 -12.033 0.034 1.00 90.44 73 HIS A O 1
ATOM 580 N N . PRO A 1 74 ? -15.095 -12.406 0.606 1.00 91.12 74 PRO A N 1
ATOM 581 C CA . PRO A 1 74 ? -15.379 -11.004 0.922 1.00 91.12 74 PRO A CA 1
ATOM 582 C C . PRO A 1 74 ? -14.571 -10.458 2.106 1.00 91.12 74 PRO A C 1
ATOM 584 O O . PRO A 1 74 ? -14.520 -9.246 2.294 1.00 91.12 74 PRO A O 1
ATOM 587 N N . ASN A 1 75 ? -13.938 -11.325 2.898 1.00 92.38 75 ASN A N 1
ATOM 588 C CA . ASN A 1 75 ? -13.158 -10.954 4.083 1.00 92.38 75 ASN A CA 1
ATOM 589 C C . ASN A 1 75 ? -11.651 -11.153 3.880 1.00 92.38 75 ASN A C 1
ATOM 591 O O . ASN A 1 75 ? -10.896 -11.161 4.849 1.00 92.38 75 ASN A O 1
ATOM 595 N N . MET A 1 76 ? -11.210 -11.338 2.634 1.00 92.31 76 MET A N 1
ATOM 596 C CA . MET A 1 76 ? -9.804 -11.537 2.304 1.00 92.31 76 MET A CA 1
ATOM 597 C C . MET A 1 76 ? -9.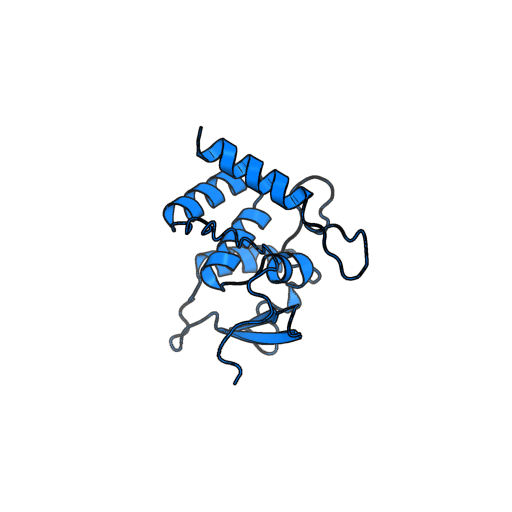380 -10.643 1.143 1.00 92.31 76 MET A C 1
ATOM 599 O O . MET A 1 76 ? -10.198 -10.163 0.352 1.00 92.31 76 MET A O 1
ATOM 603 N N . VAL A 1 77 ? -8.074 -10.441 1.037 1.00 92.94 77 VAL A N 1
ATOM 604 C CA . VAL A 1 77 ? -7.433 -9.869 -0.141 1.00 92.94 77 VAL A CA 1
ATOM 605 C C . VAL A 1 77 ? -6.501 -10.902 -0.758 1.00 92.94 77 VAL A C 1
ATOM 607 O O . VAL A 1 77 ? -5.769 -11.602 -0.056 1.00 92.94 77 VAL A O 1
ATOM 610 N N . ARG A 1 78 ? -6.556 -11.006 -2.084 1.00 91.00 78 ARG A N 1
ATOM 611 C CA . ARG A 1 78 ? -5.640 -11.824 -2.870 1.00 91.00 78 ARG A CA 1
ATOM 612 C C . ARG A 1 78 ? -4.399 -11.004 -3.190 1.00 91.00 78 ARG A C 1
ATOM 614 O O . ARG A 1 78 ? -4.483 -9.914 -3.747 1.00 91.00 78 ARG A O 1
ATOM 621 N N . VAL A 1 79 ? -3.247 -11.544 -2.848 1.00 84.94 79 VAL A N 1
ATOM 622 C CA . VAL A 1 79 ? -1.944 -10.944 -3.105 1.00 84.94 79 VAL A CA 1
ATOM 623 C C . VAL A 1 79 ? -1.174 -11.889 -4.016 1.00 84.94 79 VAL A C 1
ATOM 625 O O . VAL A 1 79 ? -1.155 -13.097 -3.781 1.00 84.94 79 VAL A O 1
ATOM 628 N N . ILE A 1 80 ? -0.580 -11.351 -5.078 1.00 81.88 80 ILE A N 1
ATOM 629 C CA . ILE A 1 80 ? 0.150 -12.130 -6.080 1.00 81.88 80 ILE A CA 1
ATOM 630 C C . ILE A 1 80 ? 1.596 -11.648 -6.069 1.00 81.88 80 ILE A C 1
ATOM 632 O O . ILE A 1 80 ? 1.845 -10.502 -6.430 1.00 81.88 80 ILE A O 1
ATOM 636 N N . ASP A 1 81 ? 2.527 -12.521 -5.682 1.00 74.00 81 ASP A N 1
ATOM 637 C CA . ASP A 1 81 ? 3.963 -12.244 -5.795 1.00 74.00 81 ASP A CA 1
ATOM 638 C C . ASP A 1 81 ? 4.375 -12.428 -7.262 1.00 74.00 81 ASP A C 1
ATOM 640 O O . ASP A 1 81 ? 4.313 -13.533 -7.802 1.00 74.00 81 ASP A O 1
ATOM 644 N N . GLU A 1 82 ? 4.800 -11.360 -7.933 1.00 70.12 82 GLU A N 1
ATOM 645 C CA .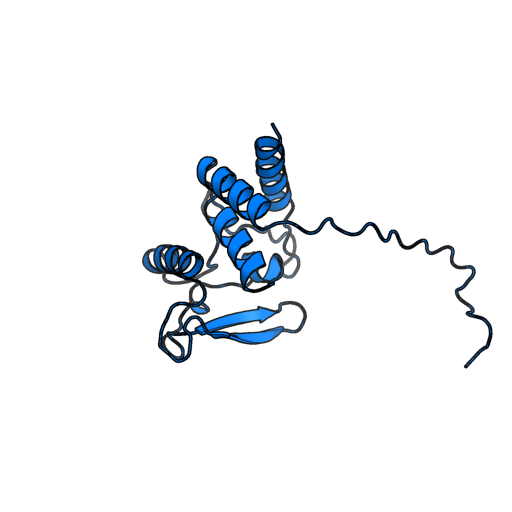 GLU A 1 82 ? 5.169 -11.386 -9.353 1.00 70.12 82 GLU A CA 1
ATOM 646 C C . GLU A 1 82 ? 6.338 -12.345 -9.638 1.00 70.12 82 GLU A C 1
ATOM 648 O O . GLU A 1 82 ? 6.359 -13.039 -10.659 1.00 70.12 82 GLU A O 1
ATOM 653 N N . LYS A 1 83 ? 7.313 -12.425 -8.722 1.00 68.44 83 LYS A N 1
ATOM 654 C CA . LYS A 1 83 ? 8.553 -13.193 -8.916 1.00 68.44 83 LYS A CA 1
ATOM 655 C C . LYS A 1 83 ? 8.302 -14.698 -8.902 1.00 68.44 83 LYS A C 1
ATOM 657 O O . LYS A 1 83 ? 8.962 -15.441 -9.625 1.00 68.44 83 LYS A O 1
ATOM 662 N N . THR A 1 84 ? 7.402 -15.150 -8.044 1.00 71.12 84 THR A N 1
ATOM 663 C CA . THR A 1 84 ? 7.098 -16.570 -7.830 1.00 71.12 84 THR A CA 1
ATOM 664 C C . THR A 1 84 ? 5.767 -16.981 -8.444 1.00 71.12 84 THR A C 1
ATOM 666 O O . THR A 1 84 ? 5.509 -18.175 -8.581 1.00 71.12 84 THR A O 1
ATOM 669 N N . ARG A 1 85 ? 4.935 -16.002 -8.828 1.00 73.38 85 ARG A N 1
ATOM 670 C CA . ARG A 1 85 ? 3.515 -16.164 -9.175 1.00 73.38 85 ARG A CA 1
ATOM 671 C C . ARG A 1 85 ? 2.719 -16.877 -8.083 1.00 73.38 85 ARG A C 1
ATOM 673 O O . ARG A 1 85 ? 1.689 -17.483 -8.366 1.00 73.38 85 ARG A O 1
ATOM 680 N N . ALA A 1 86 ? 3.210 -16.831 -6.845 1.00 78.06 86 ALA A N 1
ATOM 681 C CA . ALA A 1 86 ? 2.527 -17.417 -5.712 1.00 78.06 86 ALA A CA 1
ATOM 682 C C . ALA A 1 86 ? 1.364 -16.517 -5.303 1.00 78.06 86 ALA A C 1
ATOM 684 O O . ALA A 1 86 ? 1.502 -15.298 -5.186 1.00 78.06 86 ALA A O 1
ATOM 685 N N . GLU A 1 87 ? 0.220 -17.143 -5.069 1.00 83.00 87 GLU A N 1
ATOM 686 C CA . GLU A 1 87 ? -0.977 -16.466 -4.599 1.00 83.00 87 GLU A CA 1
ATOM 687 C C . GLU A 1 87 ? -1.105 -16.683 -3.101 1.00 83.00 87 GLU A C 1
ATOM 689 O O . GLU A 1 87 ? -1.089 -17.816 -2.619 1.00 83.00 87 GLU A O 1
ATOM 694 N N . SER A 1 88 ? -1.225 -15.585 -2.367 1.00 86.75 88 SER A N 1
ATOM 695 C CA . SER A 1 88 ? -1.441 -15.588 -0.927 1.00 86.75 88 SER A CA 1
ATOM 696 C C . SER A 1 88 ? -2.743 -14.870 -0.608 1.00 86.75 88 SER A C 1
ATOM 698 O O . SER A 1 88 ? -3.059 -13.832 -1.191 1.00 86.75 88 SER A O 1
ATOM 700 N N . TRP A 1 89 ? -3.503 -15.429 0.327 1.00 90.75 89 TRP A N 1
ATOM 701 C CA . TRP A 1 89 ? -4.731 -14.827 0.826 1.00 90.75 89 TRP A CA 1
ATOM 702 C C . TRP A 1 89 ? -4.460 -14.214 2.189 1.00 90.75 89 TRP A C 1
ATOM 704 O O . TRP A 1 89 ? -4.097 -14.923 3.127 1.00 90.75 89 TRP A O 1
ATOM 714 N N . VAL A 1 90 ? -4.631 -12.899 2.289 1.00 91.06 90 VAL A N 1
ATOM 715 C CA . VAL A 1 90 ? -4.460 -12.167 3.544 1.00 91.06 90 VAL A CA 1
ATOM 716 C C . VAL A 1 90 ? -5.845 -11.923 4.152 1.00 91.06 90 VAL A C 1
ATOM 718 O O . VAL A 1 90 ? -6.721 -11.381 3.463 1.00 91.06 90 VAL A O 1
ATOM 721 N N . PRO A 1 91 ? -6.088 -12.336 5.409 1.00 93.06 91 PRO A N 1
ATOM 722 C CA . PRO A 1 91 ? -7.339 -12.041 6.095 1.00 93.06 91 PRO A CA 1
ATOM 723 C C . PRO A 1 91 ? -7.444 -10.539 6.377 1.00 93.06 91 PRO A C 1
ATOM 725 O O . PRO A 1 91 ? -6.469 -9.896 6.753 1.00 93.06 91 PRO A O 1
ATOM 728 N N . LEU A 1 92 ? -8.634 -9.970 6.186 1.00 93.62 92 LEU A N 1
ATOM 729 C CA . LEU A 1 92 ? -8.922 -8.564 6.498 1.00 93.62 92 LEU A CA 1
ATOM 730 C C . LEU A 1 92 ? -9.610 -8.398 7.854 1.00 93.62 92 LEU A C 1
ATOM 732 O O . LEU A 1 92 ? -9.583 -7.310 8.426 1.00 93.62 92 LEU A O 1
ATOM 736 N N . LEU A 1 93 ? -10.244 -9.463 8.341 1.00 93.19 93 LEU A N 1
ATOM 737 C CA . LEU A 1 93 ? -10.924 -9.515 9.626 1.00 93.19 93 LEU A CA 1
ATOM 738 C C . LEU A 1 93 ? -10.269 -10.582 10.502 1.00 93.19 93 LEU A C 1
ATOM 740 O O . LEU A 1 93 ? -9.793 -11.591 9.978 1.00 93.19 93 LEU A O 1
ATOM 744 N N . ASP A 1 94 ? -10.273 -10.362 11.810 1.00 91.44 94 ASP A N 1
ATOM 745 C CA . ASP A 1 94 ? -9.952 -11.401 12.785 1.00 91.44 94 ASP A CA 1
ATOM 746 C C . ASP A 1 94 ? -11.117 -12.399 12.956 1.00 91.44 94 ASP A C 1
ATOM 748 O O . ASP A 1 94 ? -12.185 -12.263 12.348 1.00 91.44 94 ASP A O 1
ATOM 752 N N . ASP A 1 95 ? -10.921 -13.404 13.814 1.00 88.56 95 ASP A N 1
ATOM 753 C CA . ASP A 1 95 ? -11.932 -14.430 14.105 1.00 88.56 95 ASP A CA 1
ATOM 754 C C . ASP A 1 95 ? -13.211 -13.858 14.751 1.00 88.56 95 ASP A C 1
ATOM 756 O O . ASP A 1 95 ? -14.273 -14.480 14.689 1.00 88.56 95 ASP A O 1
ATOM 760 N N . ALA A 1 96 ? -13.134 -12.668 15.356 1.00 88.69 96 ALA A N 1
ATOM 761 C CA . ALA A 1 96 ? -14.265 -11.949 15.937 1.00 88.69 96 ALA A CA 1
ATOM 762 C C . ALA A 1 96 ? -14.960 -11.007 14.930 1.00 88.69 96 ALA A C 1
ATOM 764 O O . ALA A 1 96 ? -15.969 -10.382 15.266 1.00 88.69 96 ALA A O 1
ATOM 765 N N . GLY A 1 97 ? -14.458 -10.914 13.694 1.00 88.25 97 GLY A N 1
ATOM 766 C CA . GLY A 1 97 ? -14.980 -10.033 12.651 1.00 88.25 97 GLY A CA 1
ATOM 767 C C . GLY A 1 97 ? -14.502 -8.580 12.753 1.00 88.25 97 GLY A C 1
ATOM 768 O O . GLY A 1 97 ? -15.061 -7.712 12.081 1.00 88.25 97 GLY A O 1
ATOM 769 N N . VAL A 1 98 ? -13.492 -8.294 13.575 1.00 91.19 98 VAL A N 1
ATOM 770 C CA . VAL A 1 98 ? -12.886 -6.966 13.719 1.00 91.19 98 VAL A CA 1
ATOM 771 C C . VAL A 1 98 ? -11.880 -6.739 12.595 1.00 91.19 98 VAL A C 1
ATOM 773 O O . VAL A 1 98 ? -11.106 -7.625 12.242 1.00 91.19 98 VAL A O 1
ATOM 776 N N . ALA A 1 99 ? -11.890 -5.539 12.016 1.00 92.00 99 ALA A N 1
ATOM 777 C CA . ALA A 1 99 ? -10.959 -5.163 10.959 1.00 92.00 99 ALA A CA 1
ATOM 778 C C . ALA A 1 99 ? -9.509 -5.169 11.463 1.00 92.00 99 ALA A C 1
ATOM 780 O O . ALA A 1 99 ? -9.169 -4.411 12.370 1.00 92.00 99 ALA A O 1
ATOM 781 N N . LEU A 1 100 ? -8.658 -5.974 10.822 1.00 91.44 100 LEU A N 1
ATOM 782 C CA . LEU A 1 100 ? -7.221 -6.037 11.106 1.00 91.44 100 LEU A CA 1
ATOM 783 C C . LEU A 1 100 ? -6.495 -4.776 10.624 1.00 91.44 100 LEU A C 1
ATOM 785 O O . LEU A 1 100 ? -5.550 -4.324 11.260 1.00 91.44 100 LEU A O 1
ATOM 789 N N . TYR A 1 101 ? -6.971 -4.187 9.523 1.00 92.88 101 TYR A N 1
ATOM 790 C CA . TYR A 1 101 ? -6.353 -3.027 8.879 1.00 92.88 101 TYR A CA 1
ATOM 791 C C . TYR A 1 101 ? -7.387 -1.914 8.648 1.00 92.88 101 TYR A C 1
ATOM 793 O O . TYR A 1 101 ? -7.725 -1.617 7.501 1.00 92.88 101 TYR A O 1
ATOM 801 N N . PRO A 1 102 ? -7.953 -1.308 9.706 1.00 91.94 102 PRO A N 1
ATOM 802 C CA . PRO A 1 102 ? -9.126 -0.439 9.590 1.00 91.94 102 PRO A CA 1
ATOM 803 C C . PRO A 1 102 ? -8.891 0.785 8.693 1.00 91.94 102 PRO A C 1
ATOM 805 O O . PRO A 1 102 ? -9.741 1.102 7.859 1.00 91.94 102 PRO A O 1
ATOM 808 N N . GLU A 1 103 ? -7.733 1.444 8.808 1.00 91.06 103 GLU A N 1
ATOM 809 C CA . GLU A 1 103 ? -7.383 2.587 7.953 1.00 91.06 103 GLU A CA 1
ATOM 810 C C . GLU A 1 103 ? -7.248 2.174 6.486 1.00 91.06 103 GLU A C 1
ATOM 812 O O . GLU A 1 103 ? -7.876 2.763 5.606 1.00 91.06 103 GLU A O 1
ATOM 817 N N . LEU A 1 104 ? -6.474 1.116 6.230 1.00 92.38 104 LEU A N 1
ATOM 818 C CA . LEU A 1 104 ? -6.226 0.615 4.883 1.00 92.38 104 LEU A CA 1
ATOM 819 C C . LEU A 1 104 ? -7.520 0.150 4.213 1.00 92.38 104 LEU A C 1
ATOM 821 O O . LEU A 1 104 ? -7.777 0.465 3.055 1.00 92.38 104 LEU A O 1
ATOM 825 N N . MET A 1 105 ? -8.359 -0.582 4.944 1.00 93.50 105 MET A N 1
ATOM 826 C CA . MET A 1 105 ? -9.637 -1.064 4.434 1.00 93.50 105 MET A CA 1
ATOM 827 C C . MET A 1 105 ? -10.569 0.088 4.071 1.00 93.50 105 MET A C 1
ATOM 829 O O . MET A 1 105 ? -11.200 0.026 3.024 1.00 93.50 105 MET A O 1
ATOM 833 N N . SER A 1 106 ? -10.613 1.153 4.876 1.00 94.00 106 SER A N 1
ATOM 834 C CA . SER A 1 106 ? -11.410 2.344 4.567 1.00 94.00 106 SER A CA 1
ATOM 835 C C . SER A 1 106 ? -10.981 2.995 3.244 1.00 94.00 106 SER A C 1
ATOM 837 O O . SER A 1 106 ? -11.823 3.286 2.390 1.00 94.00 106 SER A O 1
ATOM 839 N N . GLU A 1 107 ? -9.670 3.162 3.029 1.00 92.94 107 GLU A N 1
ATOM 840 C CA . GLU A 1 107 ? -9.127 3.718 1.782 1.00 92.94 107 GLU A CA 1
ATOM 841 C C . GLU A 1 107 ? -9.419 2.812 0.576 1.00 92.94 107 GLU A C 1
ATOM 843 O O . GLU A 1 107 ? -9.877 3.279 -0.471 1.00 92.94 107 GLU A O 1
ATOM 848 N N . LEU A 1 108 ? -9.214 1.500 0.721 1.00 93.12 108 LEU A N 1
ATOM 849 C CA . LEU A 1 108 ? -9.461 0.536 -0.350 1.00 93.12 108 LEU A CA 1
ATOM 850 C C . LEU A 1 108 ? -10.955 0.402 -0.679 1.00 93.12 108 LEU A C 1
ATOM 852 O O . LEU A 1 108 ? -11.319 0.333 -1.854 1.00 93.12 108 LEU A O 1
ATOM 856 N N . ASP A 1 109 ? -11.833 0.419 0.324 1.00 93.06 109 ASP A N 1
ATOM 857 C CA . ASP A 1 109 ? -13.283 0.415 0.128 1.00 93.06 109 ASP A CA 1
ATOM 858 C C . ASP A 1 109 ? -13.740 1.684 -0.613 1.00 93.06 109 ASP A C 1
ATOM 860 O O . ASP A 1 109 ? -14.579 1.598 -1.515 1.00 93.06 109 ASP A O 1
ATOM 864 N N . ALA A 1 110 ? -13.169 2.854 -0.299 1.00 92.19 110 ALA A N 1
ATOM 865 C CA . ALA A 1 110 ? -13.452 4.095 -1.021 1.00 92.19 110 ALA A CA 1
ATOM 866 C C . ALA A 1 110 ? -13.042 4.000 -2.501 1.00 92.19 110 ALA A C 1
ATOM 868 O O . ALA A 1 110 ? -13.843 4.310 -3.384 1.00 92.19 110 ALA A O 1
ATOM 869 N N . ILE A 1 111 ? -11.843 3.480 -2.785 1.00 90.06 111 ILE A N 1
ATOM 870 C CA . ILE A 1 111 ? -11.361 3.272 -4.159 1.00 90.06 111 ILE A CA 1
ATOM 871 C C . ILE A 1 111 ? -12.258 2.285 -4.918 1.00 90.06 111 ILE A C 1
ATOM 873 O O . ILE A 1 111 ? -12.628 2.535 -6.069 1.00 90.06 111 ILE A O 1
ATOM 877 N N . LYS A 1 112 ? -12.624 1.162 -4.288 1.00 90.19 112 LYS A N 1
ATOM 878 C CA . LYS A 1 112 ? -13.450 0.118 -4.909 1.00 90.19 112 LYS A CA 1
ATOM 879 C C . LYS A 1 112 ? -14.880 0.585 -5.184 1.00 90.19 112 LYS A C 1
ATOM 881 O O . LYS A 1 112 ? -15.479 0.144 -6.158 1.00 90.19 112 LYS A O 1
ATOM 886 N N . ARG A 1 113 ? -15.442 1.506 -4.396 1.00 89.31 113 ARG A N 1
ATOM 887 C CA . ARG A 1 113 ? -16.762 2.101 -4.700 1.00 89.31 113 ARG A CA 1
ATOM 888 C C . ARG A 1 113 ? -16.774 2.854 -6.028 1.00 89.31 113 ARG A C 1
ATOM 890 O O . ARG A 1 113 ? -17.793 2.864 -6.711 1.00 89.31 113 ARG A O 1
ATOM 897 N N . GLU A 1 114 ? -15.649 3.452 -6.403 1.00 87.00 114 GLU A N 1
ATOM 898 C CA . GLU A 1 114 ? -15.511 4.217 -7.644 1.00 87.00 114 GLU A CA 1
ATOM 899 C C . GLU A 1 114 ? -14.992 3.376 -8.823 1.00 87.00 114 GLU A C 1
ATOM 901 O O . GLU A 1 114 ? -14.907 3.880 -9.947 1.00 87.00 114 GLU A O 1
ATOM 906 N N . ARG A 1 115 ? -14.621 2.104 -8.602 1.00 81.81 115 ARG A N 1
ATOM 907 C CA . ARG A 1 115 ? -13.989 1.252 -9.621 1.00 81.81 115 ARG A CA 1
ATOM 908 C C . ARG A 1 115 ? -14.500 -0.182 -9.634 1.00 81.81 115 ARG A C 1
ATOM 910 O O . ARG A 1 115 ? -14.576 -0.854 -8.618 1.00 81.81 115 ARG A O 1
ATOM 917 N N . ILE A 1 116 ? -14.740 -0.687 -10.843 1.00 79.44 116 ILE A N 1
ATOM 918 C CA . ILE A 1 116 ? -15.231 -2.055 -11.072 1.00 79.44 116 ILE A CA 1
ATOM 919 C C . ILE A 1 116 ? -14.098 -3.000 -11.526 1.00 79.44 116 ILE A C 1
ATOM 921 O O . ILE A 1 116 ? -14.224 -4.212 -11.386 1.00 79.44 116 ILE A O 1
ATOM 925 N N . GLY A 1 117 ? -12.969 -2.473 -12.020 1.00 84.56 117 GLY A N 1
ATOM 926 C CA . GLY A 1 117 ? -11.823 -3.287 -12.439 1.00 84.56 117 GLY A CA 1
ATOM 927 C C . GLY A 1 117 ? -10.587 -2.479 -12.839 1.00 84.56 117 GLY A C 1
ATOM 928 O O . GLY A 1 117 ? -10.629 -1.245 -12.932 1.00 84.56 117 GLY A O 1
ATOM 929 N N . GLY A 1 118 ? -9.491 -3.194 -13.094 1.00 87.88 118 GLY A N 1
ATOM 930 C CA . GLY A 1 118 ? -8.170 -2.632 -13.348 1.00 87.88 118 GLY A CA 1
ATOM 931 C C . GLY A 1 118 ? -7.379 -2.415 -12.058 1.00 87.88 118 GLY A C 1
ATOM 932 O O . GLY A 1 118 ? -7.870 -2.655 -10.954 1.00 87.88 118 GLY A O 1
ATOM 933 N N . LEU A 1 119 ? -6.152 -1.906 -12.206 1.00 90.25 119 LEU A N 1
ATOM 934 C CA . LEU A 1 119 ? -5.249 -1.677 -11.077 1.00 90.25 119 LEU A CA 1
ATOM 935 C C . LEU A 1 119 ? -5.904 -0.857 -9.964 1.00 90.25 119 LEU A C 1
ATOM 937 O O . LEU A 1 119 ? -6.510 0.198 -10.208 1.00 90.25 119 LEU A O 1
ATOM 941 N N . MET A 1 120 ? -5.739 -1.355 -8.741 1.00 91.12 120 MET A N 1
ATOM 942 C CA . MET A 1 120 ? -6.290 -0.769 -7.530 1.00 91.12 120 MET A CA 1
ATOM 943 C C . MET A 1 120 ? -5.708 0.614 -7.284 1.00 91.12 120 MET A C 1
ATOM 945 O O . MET A 1 120 ? -6.444 1.516 -6.902 1.00 91.12 120 MET A O 1
ATOM 949 N N . LEU A 1 121 ? -4.426 0.824 -7.582 1.00 90.81 121 LEU A N 1
ATOM 950 C CA . LEU A 1 121 ? -3.752 2.110 -7.427 1.00 90.81 121 LEU A CA 1
ATOM 951 C C . LEU A 1 121 ? -3.404 2.703 -8.790 1.00 90.81 121 LEU A C 1
ATOM 953 O O . LEU A 1 121 ? -2.915 2.019 -9.690 1.00 90.81 121 LEU A O 1
ATOM 957 N N . ARG A 1 122 ? -3.659 4.002 -8.956 1.00 87.75 122 ARG A N 1
ATOM 958 C CA . ARG A 1 122 ? -3.425 4.717 -10.215 1.00 87.75 122 ARG A CA 1
ATOM 959 C C . ARG A 1 122 ? -2.693 6.013 -9.973 1.00 87.75 122 ARG A C 1
ATOM 961 O O . ARG A 1 122 ? -2.740 6.571 -8.887 1.00 87.75 122 ARG A O 1
ATOM 968 N N . ARG A 1 123 ? -2.017 6.484 -11.009 1.00 85.19 123 ARG A N 1
ATOM 969 C CA . ARG A 1 123 ? -1.291 7.738 -10.983 1.00 85.19 123 ARG A CA 1
ATOM 970 C C . ARG A 1 123 ? -2.249 8.882 -10.670 1.00 85.19 123 ARG A C 1
ATOM 972 O O . ARG A 1 123 ? -3.209 9.103 -11.412 1.00 85.19 123 ARG A O 1
ATOM 979 N N . ASP A 1 124 ? -1.946 9.614 -9.604 1.00 82.69 124 ASP A N 1
ATOM 980 C CA . ASP A 1 124 ? -2.811 10.691 -9.116 1.00 82.69 124 ASP A CA 1
ATOM 981 C C . ASP A 1 124 ? -2.578 12.033 -9.836 1.00 82.69 124 ASP A C 1
ATOM 983 O O . ASP A 1 124 ? -3.343 12.976 -9.659 1.00 82.69 124 ASP A O 1
ATOM 987 N N . TRP A 1 125 ? -1.553 12.128 -10.695 1.00 73.50 125 TRP A N 1
ATOM 988 C CA . TRP A 1 125 ? -1.296 13.305 -11.534 1.00 73.50 125 TRP A CA 1
ATOM 989 C C . TRP A 1 125 ? -1.429 13.009 -13.032 1.00 73.50 125 TRP A C 1
ATOM 991 O O . TRP A 1 125 ? -1.134 11.912 -13.523 1.00 73.50 125 TRP A O 1
ATOM 1001 N N . GLY A 1 126 ? -1.815 14.044 -13.783 1.00 75.25 126 GLY A N 1
ATOM 1002 C CA . GLY A 1 126 ? -2.060 13.954 -15.222 1.00 75.25 126 GLY A CA 1
ATOM 1003 C C . GLY A 1 126 ? -3.260 13.059 -15.549 1.00 75.25 126 GLY A C 1
ATOM 1004 O O . GLY A 1 126 ? -4.219 12.982 -14.786 1.00 75.25 126 GLY A O 1
ATOM 1005 N N . GLY A 1 127 ? -3.220 12.366 -16.692 1.00 71.06 127 GLY A N 1
ATOM 1006 C CA . GLY A 1 127 ? -4.225 11.344 -17.002 1.00 71.06 127 GLY A CA 1
ATOM 1007 C C . GLY A 1 127 ? -4.135 10.182 -16.005 1.00 71.06 127 GLY A C 1
ATOM 1008 O O . GLY A 1 127 ? -3.023 9.698 -15.772 1.00 71.06 127 GLY A O 1
ATOM 1009 N N . ARG A 1 128 ? -5.284 9.748 -15.451 1.00 71.00 128 ARG A N 1
ATOM 1010 C CA . ARG A 1 128 ? -5.458 8.642 -14.475 1.00 71.00 128 ARG A CA 1
ATOM 1011 C C . ARG A 1 128 ? -5.063 7.275 -15.058 1.00 71.00 128 ARG A C 1
ATOM 1013 O O . ARG A 1 128 ? -5.902 6.391 -15.263 1.00 71.00 128 ARG A O 1
ATOM 1020 N N . GLY A 1 129 ? -3.784 7.130 -15.368 1.0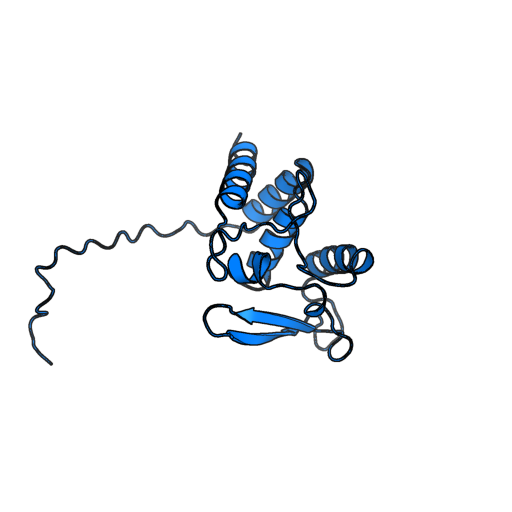0 79.69 129 GLY A N 1
ATOM 1021 C CA . GLY A 1 129 ? -3.151 5.917 -15.859 1.00 79.69 129 GLY A CA 1
ATOM 1022 C C . GLY A 1 129 ? -2.497 5.111 -14.735 1.00 79.69 129 GLY A C 1
ATOM 1023 O O . GLY A 1 129 ? -2.560 5.499 -13.570 1.00 79.69 129 GLY A O 1
ATOM 1024 N N . PRO A 1 130 ? -1.876 3.981 -15.074 1.00 81.06 130 PRO A N 1
ATOM 1025 C CA . PRO A 1 130 ? -1.040 3.228 -14.144 1.00 81.06 130 PRO A CA 1
ATOM 1026 C C . PRO A 1 130 ? 0.165 4.047 -13.649 1.00 81.06 130 PRO A C 1
ATOM 1028 O O . PRO A 1 130 ? 0.614 4.984 -14.314 1.00 81.06 130 PRO A O 1
ATOM 1031 N N . TRP A 1 131 ? 0.663 3.695 -12.461 1.00 82.25 131 TRP A N 1
ATOM 1032 C CA . TRP A 1 131 ? 1.883 4.269 -11.881 1.00 82.25 131 TRP A CA 1
ATOM 1033 C C . TRP A 1 131 ? 3.149 3.883 -12.656 1.00 82.25 131 TRP A C 1
ATOM 1035 O O . TRP A 1 131 ? 3.883 4.795 -13.051 1.00 82.25 131 TRP A O 1
ATOM 1045 N N . PRO A 1 132 ? 3.418 2.585 -12.895 1.00 81.94 132 PRO A N 1
ATOM 1046 C CA . PRO A 1 132 ? 4.516 2.189 -13.752 1.00 81.94 132 PRO A CA 1
ATOM 1047 C C . PRO A 1 132 ? 4.213 2.521 -15.209 1.00 81.94 132 PRO A C 1
ATOM 1049 O O . PRO A 1 132 ? 3.066 2.549 -15.660 1.00 81.94 132 PRO A O 1
ATOM 1052 N N . THR A 1 133 ? 5.280 2.755 -15.958 1.00 81.44 133 THR A N 1
ATOM 1053 C CA . THR A 1 133 ? 5.260 2.693 -17.421 1.00 81.44 133 THR A CA 1
ATOM 1054 C C . THR A 1 133 ? 5.811 1.345 -17.872 1.00 81.44 133 THR A C 1
ATOM 1056 O O . THR A 1 133 ? 6.662 0.788 -17.192 1.00 81.44 133 THR A O 1
ATOM 1059 N N . TRP A 1 134 ? 5.378 0.825 -19.022 1.00 79.06 134 TRP A N 1
ATOM 1060 C CA . TRP A 1 134 ? 5.896 -0.433 -19.581 1.00 79.06 134 TRP A CA 1
ATOM 1061 C C . TRP A 1 134 ? 6.674 -0.154 -20.866 1.00 79.06 134 TRP A C 1
ATOM 1063 O O . TRP A 1 134 ? 6.125 -0.298 -21.960 1.00 79.06 134 TRP A O 1
ATOM 1073 N N . PRO A 1 135 ? 7.950 0.264 -20.778 1.00 73.19 135 PRO A N 1
ATOM 1074 C CA . PRO A 1 135 ? 8.810 0.333 -21.957 1.00 73.19 135 PRO A CA 1
ATOM 1075 C C . PRO A 1 135 ? 8.994 -1.048 -22.611 1.00 73.19 135 PRO A C 1
ATOM 1077 O O . PRO A 1 135 ? 9.252 -1.126 -23.811 1.00 73.19 135 PRO A O 1
ATOM 1080 N N . LYS A 1 136 ? 8.836 -2.137 -21.843 1.00 75.88 136 LYS A N 1
ATOM 1081 C CA . LYS A 1 136 ? 8.705 -3.517 -22.335 1.00 75.88 136 LYS A CA 1
ATOM 1082 C C . LYS A 1 136 ? 7.554 -4.227 -21.599 1.00 75.88 136 LYS A C 1
ATOM 1084 O O . LYS A 1 136 ? 7.293 -3.861 -20.453 1.00 75.88 136 LYS A O 1
ATOM 1089 N N . PRO A 1 137 ? 6.907 -5.244 -22.206 1.00 70.38 137 PRO A N 1
ATOM 1090 C CA . PRO A 1 137 ? 5.729 -5.911 -21.635 1.00 70.38 137 PRO A CA 1
ATOM 1091 C C . PRO A 1 137 ? 5.924 -6.452 -20.211 1.00 70.38 137 PRO A C 1
ATOM 1093 O O . PRO A 1 137 ? 5.039 -6.290 -19.382 1.00 70.38 137 PRO A O 1
ATOM 1096 N N . ASP A 1 138 ? 7.106 -6.993 -19.911 1.00 73.69 138 ASP A N 1
ATOM 1097 C CA . ASP A 1 138 ? 7.422 -7.619 -18.617 1.00 73.69 138 ASP A CA 1
ATOM 1098 C C . ASP A 1 138 ? 8.407 -6.788 -17.777 1.00 73.69 138 ASP A C 1
ATOM 1100 O O . ASP A 1 138 ? 9.118 -7.316 -16.925 1.00 73.69 138 ASP A O 1
ATOM 1104 N N . MET A 1 139 ? 8.536 -5.488 -18.068 1.00 78.31 139 MET A N 1
ATOM 1105 C CA . MET A 1 139 ? 9.485 -4.617 -17.372 1.00 78.31 139 MET A CA 1
ATOM 1106 C C . MET A 1 139 ? 8.800 -3.318 -16.944 1.00 78.31 139 MET A C 1
ATOM 1108 O O . MET A 1 139 ? 8.850 -2.331 -17.688 1.00 78.31 139 MET A O 1
ATOM 1112 N N . PRO A 1 140 ? 8.151 -3.306 -15.766 1.00 82.12 140 PRO A N 1
ATOM 1113 C CA . PRO A 1 140 ? 7.597 -2.083 -15.214 1.00 82.12 140 PRO A CA 1
ATOM 1114 C C . PRO A 1 140 ? 8.729 -1.107 -14.864 1.00 82.12 140 PRO A C 1
ATOM 1116 O O . PRO A 1 140 ? 9.717 -1.460 -14.222 1.00 82.12 140 PRO A O 1
ATOM 1119 N N . ASP A 1 141 ? 8.586 0.136 -15.311 1.00 83.69 141 ASP A N 1
ATOM 1120 C CA . ASP A 1 141 ? 9.479 1.248 -15.007 1.00 83.69 141 ASP A CA 1
ATOM 1121 C C . ASP A 1 141 ? 8.820 2.182 -13.988 1.00 83.69 141 ASP A C 1
ATOM 1123 O O . ASP A 1 141 ? 7.804 2.832 -14.260 1.00 83.69 141 ASP A O 1
ATOM 1127 N N . PHE A 1 142 ? 9.443 2.255 -12.813 1.00 84.88 142 PHE A N 1
ATOM 1128 C CA . PHE A 1 142 ? 9.014 3.055 -11.672 1.00 84.88 142 PHE A CA 1
ATOM 1129 C C . PHE A 1 142 ? 9.719 4.412 -11.569 1.00 84.88 142 PHE A C 1
ATOM 1131 O O . PHE A 1 142 ? 9.500 5.143 -10.606 1.00 84.88 142 PHE A O 1
ATOM 1138 N N . THR A 1 143 ? 10.518 4.820 -12.561 1.00 85.50 143 THR A N 1
ATOM 1139 C CA . THR A 1 143 ? 11.311 6.063 -12.513 1.00 85.50 143 THR A CA 1
ATOM 1140 C C . THR A 1 143 ? 10.473 7.292 -12.138 1.00 85.50 143 THR A C 1
ATOM 1142 O O . THR A 1 143 ? 10.900 8.138 -11.346 1.00 85.50 143 THR A O 1
ATOM 1145 N N . HIS A 1 144 ? 9.257 7.406 -12.678 1.00 83.38 144 HIS A N 1
ATOM 1146 C CA . HIS A 1 144 ? 8.343 8.502 -12.351 1.00 83.38 144 HIS A CA 1
ATOM 1147 C C . HIS A 1 144 ? 7.825 8.440 -10.912 1.00 83.38 144 HIS A C 1
ATOM 1149 O O . HIS A 1 144 ? 7.763 9.474 -10.244 1.00 83.38 144 HIS A O 1
ATOM 1155 N N . MET A 1 145 ? 7.507 7.2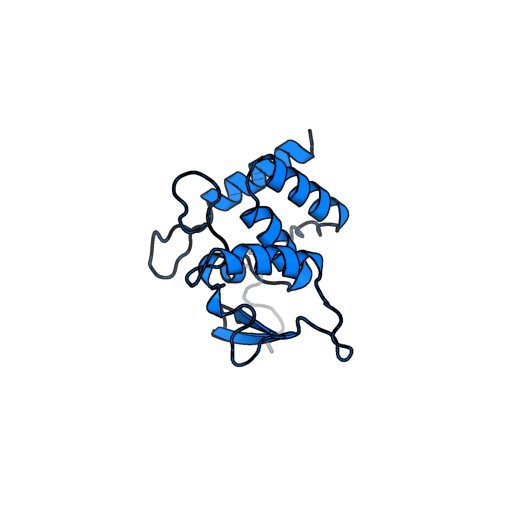40 -10.428 1.00 84.69 145 MET A N 1
ATOM 1156 C CA . MET A 1 145 ? 7.112 7.008 -9.044 1.00 84.69 145 MET A CA 1
ATOM 1157 C C . MET A 1 145 ? 8.245 7.383 -8.091 1.00 84.69 145 MET A C 1
ATOM 1159 O O . MET A 1 145 ? 8.038 8.190 -7.190 1.00 84.69 145 MET A O 1
ATOM 1163 N N . SER A 1 146 ? 9.466 6.900 -8.334 1.00 85.56 146 SER A N 1
ATOM 1164 C CA . SER A 1 146 ? 10.618 7.190 -7.475 1.00 85.56 146 SER A CA 1
ATOM 1165 C C . SER A 1 146 ? 10.931 8.687 -7.406 1.00 85.56 146 SER A C 1
ATOM 1167 O O . SER A 1 146 ? 11.342 9.183 -6.360 1.00 85.56 146 SER A O 1
ATOM 1169 N N . ARG A 1 147 ? 10.722 9.441 -8.496 1.00 86.81 147 ARG A N 1
ATOM 1170 C CA . ARG A 1 147 ? 10.839 10.911 -8.471 1.00 86.81 147 ARG A CA 1
ATOM 1171 C C . ARG A 1 147 ? 9.795 11.552 -7.557 1.00 86.81 147 ARG A C 1
ATOM 1173 O O . ARG A 1 147 ? 10.141 12.468 -6.820 1.00 86.81 147 ARG A O 1
ATOM 1180 N N . LYS A 1 148 ? 8.551 11.067 -7.582 1.00 86.69 148 LYS A N 1
ATOM 1181 C CA . LYS A 1 148 ? 7.479 11.571 -6.713 1.00 86.69 148 LYS A CA 1
ATOM 1182 C C . LYS A 1 148 ? 7.704 11.215 -5.251 1.00 86.69 148 LYS A C 1
ATOM 1184 O O . LYS A 1 148 ? 7.559 12.086 -4.406 1.00 86.69 148 LYS A O 1
ATOM 1189 N N . VAL A 1 149 ? 8.157 9.998 -4.961 1.00 85.25 149 VAL A N 1
ATOM 1190 C CA . VAL A 1 149 ? 8.566 9.603 -3.605 1.00 85.25 149 VAL A CA 1
ATOM 1191 C C . VAL A 1 149 ? 9.658 10.542 -3.086 1.00 85.25 149 VAL A C 1
ATOM 1193 O O . VAL A 1 149 ? 9.507 11.110 -2.012 1.00 85.25 149 VAL A O 1
ATOM 1196 N N . LYS A 1 150 ? 10.705 10.802 -3.884 1.00 86.88 150 LYS A N 1
ATOM 1197 C CA . LYS A 1 150 ? 11.764 11.761 -3.521 1.00 86.88 150 LYS A CA 1
ATOM 1198 C C . LYS A 1 150 ? 11.231 13.176 -3.288 1.00 86.88 150 LYS A C 1
ATOM 1200 O O . LYS A 1 150 ? 11.687 13.837 -2.362 1.00 86.88 150 LYS A O 1
ATOM 1205 N N . GLU A 1 151 ? 10.282 13.637 -4.103 1.00 87.44 151 GLU A N 1
ATOM 1206 C CA . GLU A 1 151 ? 9.632 14.941 -3.921 1.00 87.44 151 GLU A CA 1
ATOM 1207 C C . GLU A 1 151 ? 8.906 15.013 -2.572 1.00 87.44 151 GLU A C 1
ATOM 1209 O O . GLU A 1 151 ? 9.120 15.971 -1.831 1.00 87.44 151 GLU A O 1
ATOM 1214 N N . VAL A 1 152 ? 8.121 13.987 -2.222 1.00 85.12 152 VAL A N 1
ATOM 1215 C CA . VAL A 1 152 ? 7.431 13.903 -0.926 1.00 85.12 152 VAL A CA 1
ATOM 1216 C C . VAL A 1 152 ? 8.451 13.925 0.212 1.00 85.12 152 VAL A C 1
ATOM 1218 O O . VAL A 1 152 ? 8.391 14.830 1.036 1.00 85.12 152 VAL A O 1
ATOM 1221 N N . THR A 1 153 ? 9.437 13.018 0.204 1.00 83.50 153 THR A N 1
ATOM 1222 C CA . THR A 1 153 ? 10.459 12.910 1.261 1.00 83.50 153 THR A CA 1
ATOM 1223 C C . THR A 1 153 ? 11.267 14.200 1.433 1.00 83.50 153 THR A C 1
ATOM 1225 O O . THR A 1 153 ? 11.533 14.628 2.552 1.00 83.50 153 THR A O 1
ATOM 1228 N N . SER A 1 154 ? 11.639 14.869 0.335 1.00 79.38 154 SER A N 1
ATOM 1229 C CA . SER A 1 154 ? 12.389 16.133 0.403 1.00 79.38 154 SER A CA 1
ATOM 1230 C C . SER A 1 154 ? 11.608 17.261 1.083 1.00 79.38 154 SER A C 1
ATOM 1232 O O . SER A 1 154 ? 12.202 18.126 1.722 1.00 79.38 154 SER A O 1
ATOM 1234 N N . ARG A 1 155 ? 10.275 17.237 0.969 1.00 77.25 155 ARG A N 1
ATOM 1235 C CA . ARG A 1 155 ? 9.372 18.242 1.539 1.00 77.25 155 ARG A CA 1
ATOM 1236 C C . ARG A 1 155 ? 8.890 17.894 2.945 1.00 77.25 155 ARG A C 1
ATOM 1238 O O . ARG A 1 155 ? 8.224 18.726 3.548 1.00 77.25 155 ARG A O 1
ATOM 1245 N N . THR A 1 156 ? 9.182 16.694 3.441 1.00 65.00 156 THR A N 1
ATOM 1246 C CA . THR A 1 156 ? 8.971 16.314 4.844 1.00 65.00 156 THR A CA 1
ATOM 1247 C C . THR A 1 156 ? 10.179 16.600 5.732 1.00 65.00 156 THR A C 1
ATOM 1249 O O . THR A 1 156 ? 10.003 16.760 6.932 1.00 65.00 156 THR A O 1
ATOM 1252 N N . CYS A 1 157 ? 11.388 16.691 5.168 1.00 58.31 157 CYS A N 1
ATOM 1253 C CA . CYS A 1 157 ? 12.609 17.053 5.904 1.00 58.31 157 CYS A CA 1
ATOM 1254 C C . CYS A 1 157 ? 12.963 18.556 5.861 1.00 58.31 157 CYS A C 1
ATOM 1256 O O . CYS A 1 157 ? 14.055 18.917 6.296 1.00 58.31 157 CYS A O 1
ATOM 1258 N N . SER A 1 158 ? 12.095 19.409 5.303 1.00 46.38 158 SER A N 1
ATOM 1259 C CA . SER A 1 158 ? 12.260 20.877 5.273 1.00 46.38 158 SER A CA 1
ATOM 1260 C C . SER A 1 158 ? 11.346 21.536 6.293 1.00 46.38 158 SER A C 1
ATOM 1262 O O . SER A 1 158 ? 11.798 22.511 6.927 1.00 46.38 158 SER A O 1
#

Nearest PDB structures (foldseek):
  3akj-assembly1_A  TM=1.781E-01  e=5.766E-01  Helicobacter pylori J99
  6jpv-assembly1_B-2  TM=2.910E-01  e=3.424E+00  Homo sapiens

Solvent-accessible surface area (backbone atoms only — not comparable to full-atom values): 9500 Å² total; per-residue (Å²): 131,80,95,64,71,89,66,75,81,68,78,81,78,79,80,80,74,73,76,81,80,83,50,72,68,56,50,51,54,49,29,55,48,23,42,75,71,52,28,50,44,59,27,52,48,52,48,45,33,66,78,68,68,49,52,71,60,32,54,46,74,62,36,32,38,62,32,53,43,30,92,92,41,66,56,28,31,58,43,55,43,77,90,77,67,47,77,43,78,45,70,41,42,48,99,86,66,49,63,72,46,58,69,60,50,53,55,49,52,56,51,46,76,79,44,89,61,55,62,59,36,43,29,63,62,84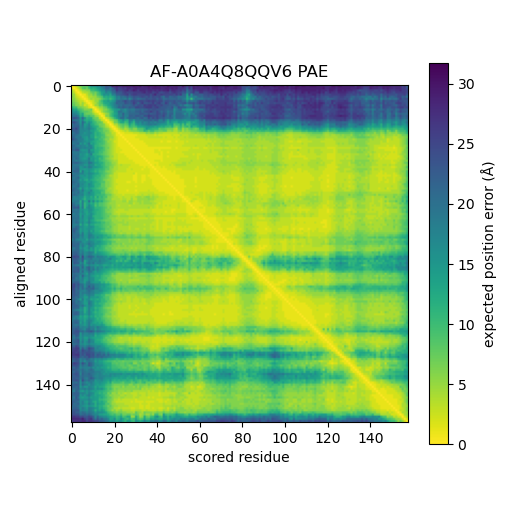,74,81,39,63,51,46,44,64,93,40,98,91,42,77,40,49,69,68,47,54,52,50,53,49,53,43,54,60,67,72,78,109

Sequence (158 aa):
MPLVNPFAKMGLQGSSRESPTATYEELVTFRAKAVELGLSSLATAALIAWEWLQRETDIFATFDVSHYRPKEHPNMVRVIDEKTRAESWVPLLDDAGVALYPELMSELDAIKRERIGGLMLRRDWGGRGPWPTWPKPDMPDFTHMSRKVKEVTSRTCS

Secondary structure (DSSP, 8-state):
--SS-TTTTS-------PPPPPPHHHHHHHHHHHHHTT-HHHHHHHHHHHHH---HHIIIII-BGGGBS-TT-TTEEEEE-TTT--EEEEESB-TTS-BSSHHHHHHHHHHHHT-SSSBSS--SSSSS--SSEEEETTEEE-HHHHHHHHHHHHHH--

pLDDT: mean 83.58, std 10.64, range [46.38, 94.0]

Foldseek 3Di:
DDPDDPCPPVPDDDPPPDDPDDDPVNLVLLLVLCVVVQNNLLNLLSLCCVPVVADPCQQFPPAKLCQACHPVRNQWGWTARPVVRDIDIHGQADPVRHGPRVVSVVSQVVQSVVDDIDRSGFGRDDPGHTQFDPPDPSDTHNPVVVVVSVVSVVVSVD

Mean predicted aligned error: 8.52 Å